Protein AF-A0A0I9SHP1-F1 (afdb_monomer_lite)

Secondary structure (DSSP, 8-state):
--EEEEEEE-TTS-EEEEEEESSSTTSB-HHHHHHHHHHSTTS-HHHHHHHHHHHHHHHHHHHHHT--HHHHHHTTPPPPHHHHHHHHHHHHHTTS--TT----TTS--------

Structure (mmCIF, N/CA/C/O backbone):
data_AF-A0A0I9SHP1-F1
#
_entry.id   AF-A0A0I9SHP1-F1
#
loop_
_atom_site.group_PDB
_atom_site.id
_atom_site.type_symbol
_atom_site.label_atom_id
_atom_site.label_alt_id
_atom_site.label_comp_id
_atom_site.label_asym_id
_atom_site.label_entity_id
_atom_site.label_seq_id
_atom_site.pdbx_PDB_ins_code
_atom_site.Cartn_x
_atom_site.Cartn_y
_atom_site.Cartn_z
_atom_site.occupancy
_atom_site.B_iso_or_equiv
_atom_site.auth_seq_id
_atom_site.auth_comp_id
_atom_site.auth_asym_id
_atom_site.auth_atom_id
_atom_site.pdbx_PDB_model_num
ATOM 1 N N . MET A 1 1 ? 11.648 3.694 8.180 1.00 60.53 1 MET A N 1
ATOM 2 C CA . MET A 1 1 ? 10.574 3.577 7.169 1.00 60.53 1 MET A CA 1
ATOM 3 C C . MET A 1 1 ? 10.578 2.142 6.684 1.00 60.53 1 MET A C 1
ATOM 5 O O . MET A 1 1 ? 11.511 1.802 5.965 1.00 60.53 1 MET A O 1
ATOM 9 N N . PRO A 1 2 ? 9.616 1.310 7.114 1.00 80.19 2 PRO A N 1
ATOM 10 C CA . PRO A 1 2 ? 9.684 -0.135 6.922 1.00 80.19 2 PRO A CA 1
ATOM 11 C C . PRO A 1 2 ? 9.439 -0.591 5.477 1.00 80.19 2 PRO A C 1
ATOM 13 O O . PRO A 1 2 ? 9.449 -1.780 5.214 1.00 80.19 2 PRO A O 1
ATOM 16 N N . TYR A 1 3 ? 9.223 0.314 4.514 1.00 88.56 3 TYR A N 1
ATOM 17 C CA . TYR A 1 3 ? 8.862 -0.077 3.151 1.00 88.56 3 TYR A CA 1
ATOM 18 C C . TYR A 1 3 ? 9.681 0.630 2.072 1.00 88.56 3 TYR A C 1
ATOM 20 O O . TYR A 1 3 ? 9.929 1.842 2.118 1.00 88.56 3 TYR A O 1
ATOM 28 N N . THR A 1 4 ? 10.052 -0.120 1.037 1.00 90.25 4 THR A N 1
ATOM 29 C CA . THR A 1 4 ? 10.832 0.375 -0.103 1.00 90.25 4 THR A CA 1
ATOM 30 C C . THR A 1 4 ? 10.285 -0.134 -1.432 1.00 90.25 4 THR A C 1
ATOM 32 O O . THR A 1 4 ? 9.845 -1.277 -1.543 1.00 90.25 4 THR A O 1
ATOM 35 N N . ILE A 1 5 ? 10.299 0.723 -2.452 1.00 90.38 5 ILE A N 1
ATOM 36 C CA . ILE A 1 5 ? 9.890 0.361 -3.812 1.00 90.38 5 ILE A CA 1
ATOM 37 C C . ILE A 1 5 ? 11.152 0.026 -4.599 1.00 90.38 5 ILE A C 1
ATOM 39 O O . ILE A 1 5 ? 12.077 0.835 -4.655 1.00 90.38 5 ILE A O 1
ATOM 43 N N . LYS A 1 6 ? 11.177 -1.148 -5.227 1.00 90.44 6 LYS A N 1
ATOM 44 C CA . LYS A 1 6 ? 12.255 -1.569 -6.126 1.00 90.44 6 LYS A CA 1
ATOM 45 C C . LYS A 1 6 ? 11.710 -1.686 -7.544 1.00 90.44 6 LYS A C 1
ATOM 47 O O . LYS A 1 6 ? 10.626 -2.227 -7.748 1.00 90.44 6 LYS A O 1
ATOM 52 N N . THR A 1 7 ? 12.466 -1.181 -8.512 1.00 90.88 7 THR A N 1
ATOM 53 C CA . THR A 1 7 ? 12.147 -1.275 -9.940 1.00 90.88 7 THR A CA 1
ATOM 54 C C . THR A 1 7 ? 13.040 -2.317 -10.593 1.00 90.88 7 THR A C 1
ATOM 56 O O . THR A 1 7 ? 14.249 -2.334 -10.369 1.00 90.88 7 THR A O 1
ATOM 59 N N . PHE A 1 8 ? 12.446 -3.139 -11.446 1.00 89.44 8 PHE A N 1
ATOM 60 C CA . PHE A 1 8 ? 13.122 -4.165 -12.221 1.00 89.44 8 PHE A CA 1
ATOM 61 C C . PHE A 1 8 ? 12.868 -3.952 -13.710 1.00 89.44 8 PHE A C 1
ATOM 63 O O . PHE A 1 8 ? 11.860 -3.365 -14.109 1.00 89.44 8 PHE A O 1
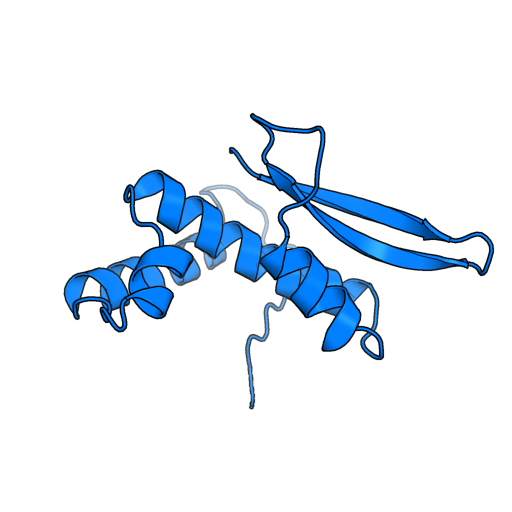ATOM 70 N N . MET A 1 9 ? 13.795 -4.442 -14.529 1.00 90.31 9 MET A N 1
ATOM 71 C CA . MET A 1 9 ? 13.675 -4.458 -15.981 1.00 90.31 9 MET A CA 1
ATOM 72 C C . MET A 1 9 ? 13.789 -5.899 -16.464 1.00 90.31 9 MET A C 1
ATOM 74 O O . MET A 1 9 ? 14.739 -6.603 -16.119 1.00 90.31 9 MET A O 1
ATOM 78 N N . THR A 1 10 ? 12.807 -6.353 -17.233 1.00 87.06 10 THR A N 1
ATOM 79 C CA . THR A 1 10 ? 12.846 -7.669 -17.868 1.00 87.06 10 THR A CA 1
ATOM 80 C C . THR A 1 10 ? 13.813 -7.657 -19.053 1.00 87.06 10 THR A C 1
ATOM 82 O O . THR A 1 10 ? 14.208 -6.607 -19.562 1.00 87.06 10 THR A O 1
ATOM 85 N N . ARG A 1 11 ? 14.143 -8.845 -19.572 1.00 89.12 11 ARG A N 1
ATOM 86 C CA . ARG A 1 11 ? 14.928 -8.971 -20.813 1.00 89.12 11 ARG A CA 1
ATOM 87 C C . ARG A 1 11 ? 14.235 -8.358 -22.037 1.00 89.12 11 ARG A C 1
ATOM 89 O O . ARG A 1 11 ? 14.923 -8.008 -22.985 1.00 89.12 11 ARG A O 1
ATOM 96 N N . SER A 1 12 ? 12.906 -8.217 -22.020 1.00 86.75 12 SER A N 1
ATOM 97 C CA . SER A 1 12 ? 12.147 -7.545 -23.084 1.00 86.75 12 SER A CA 1
ATOM 98 C C . SER A 1 12 ? 12.182 -6.014 -22.980 1.00 86.75 12 SER A C 1
ATOM 100 O O . SER A 1 12 ? 11.623 -5.341 -23.840 1.00 86.75 12 SER A O 1
ATOM 102 N N . GLY A 1 13 ? 12.821 -5.455 -21.945 1.00 85.44 13 GLY A N 1
ATOM 103 C CA . GLY A 1 13 ? 12.865 -4.013 -21.685 1.00 85.44 13 GLY A CA 1
ATOM 104 C C . GLY A 1 13 ? 11.655 -3.481 -20.911 1.00 85.44 13 GLY A C 1
ATOM 105 O O . GLY A 1 13 ? 11.600 -2.290 -20.604 1.00 85.44 13 GLY A O 1
ATOM 106 N N . GLU A 1 14 ? 10.702 -4.346 -20.552 1.00 84.31 14 GLU A N 1
ATOM 107 C CA . GLU A 1 14 ? 9.561 -3.979 -19.714 1.00 84.31 14 GLU A CA 1
ATOM 108 C C . GLU A 1 14 ? 10.041 -3.632 -18.304 1.00 84.31 14 GLU A C 1
ATOM 110 O O . GLU A 1 14 ? 10.815 -4.369 -17.689 1.00 84.31 14 GLU A O 1
ATOM 115 N N . ARG A 1 15 ? 9.572 -2.498 -17.782 1.00 88.19 15 ARG A N 1
ATOM 116 C CA . ARG A 1 15 ? 9.863 -2.059 -16.418 1.00 88.19 15 ARG A CA 1
ATOM 117 C C . ARG A 1 15 ? 8.660 -2.318 -15.535 1.00 88.19 15 ARG A C 1
ATOM 119 O O . ARG A 1 15 ? 7.560 -1.881 -15.860 1.00 88.19 15 ARG A O 1
ATOM 126 N N . PHE A 1 16 ? 8.893 -2.944 -14.393 1.00 85.81 16 PHE A N 1
ATOM 127 C CA . PHE A 1 16 ? 7.877 -3.138 -13.368 1.00 85.81 16 PHE A CA 1
ATOM 128 C C . PHE A 1 16 ? 8.453 -2.799 -11.999 1.00 85.81 16 PHE A C 1
ATOM 130 O O . PHE A 1 16 ? 9.650 -2.941 -11.750 1.00 85.81 16 PHE A O 1
ATOM 137 N N . SER A 1 17 ? 7.594 -2.326 -11.106 1.00 89.06 17 SER A N 1
ATOM 138 C CA . SER A 1 17 ? 7.979 -1.971 -9.743 1.00 89.06 17 SER A CA 1
ATOM 139 C C . SER A 1 17 ? 7.262 -2.858 -8.732 1.00 89.06 17 SER A C 1
ATOM 141 O O . SER A 1 17 ? 6.137 -3.298 -8.959 1.00 89.06 17 SER A O 1
ATOM 143 N N . GLN A 1 18 ? 7.928 -3.130 -7.615 1.00 91.25 18 GLN A N 1
ATOM 144 C CA . GLN A 1 18 ? 7.426 -3.959 -6.523 1.00 91.25 18 GLN A CA 1
ATOM 145 C C . GLN A 1 18 ? 7.676 -3.264 -5.184 1.00 91.25 18 GLN A C 1
ATOM 147 O O . GLN A 1 18 ? 8.638 -2.506 -5.036 1.00 91.25 18 GLN A O 1
ATOM 152 N N . LEU A 1 19 ? 6.808 -3.526 -4.209 1.00 91.50 19 LEU A N 1
ATOM 153 C CA . LEU A 1 19 ? 6.908 -2.980 -2.856 1.00 91.50 19 LEU A CA 1
ATOM 154 C C . LEU A 1 19 ? 7.456 -4.045 -1.910 1.00 91.50 19 LEU A C 1
ATOM 156 O O . LEU A 1 19 ? 6.962 -5.166 -1.907 1.00 91.50 19 LEU A O 1
ATOM 160 N N . TYR A 1 20 ? 8.452 -3.691 -1.109 1.00 91.81 20 TYR A N 1
ATOM 161 C CA . TYR A 1 20 ? 9.117 -4.576 -0.157 1.00 91.81 20 TYR A CA 1
ATOM 162 C C . TYR A 1 20 ? 9.007 -4.024 1.251 1.00 91.81 20 TYR A C 1
ATOM 164 O O . TYR A 1 20 ? 9.095 -2.810 1.441 1.00 91.81 20 TYR A O 1
ATOM 172 N N . ASP A 1 21 ? 8.902 -4.933 2.211 1.00 89.56 21 ASP A N 1
ATOM 173 C CA . ASP A 1 21 ? 9.237 -4.665 3.600 1.00 89.56 21 ASP A CA 1
ATOM 174 C C . ASP A 1 21 ? 10.770 -4.666 3.762 1.00 89.56 21 ASP A C 1
ATOM 176 O O . ASP A 1 21 ? 11.483 -5.487 3.180 1.00 89.56 21 ASP A O 1
ATOM 180 N N . THR A 1 22 ? 11.295 -3.693 4.498 1.00 85.19 22 THR A N 1
ATOM 181 C CA . THR A 1 22 ? 12.719 -3.580 4.809 1.00 85.19 22 THR A CA 1
ATOM 182 C C . THR A 1 22 ? 13.148 -4.533 5.918 1.00 85.19 22 THR A C 1
ATOM 184 O O . THR A 1 22 ? 14.324 -4.882 5.961 1.00 85.19 22 THR A O 1
ATOM 187 N N . GLU A 1 23 ? 12.229 -4.955 6.792 1.00 82.56 23 GLU A N 1
ATOM 188 C CA . GLU A 1 23 ? 12.509 -5.927 7.856 1.00 82.56 23 GLU A CA 1
ATOM 189 C C . GLU A 1 23 ? 12.560 -7.358 7.305 1.00 82.56 23 GLU A C 1
ATOM 191 O O . GLU A 1 23 ? 13.393 -8.160 7.726 1.00 82.56 23 GLU A O 1
ATOM 196 N N . THR A 1 24 ? 11.741 -7.659 6.291 1.00 80.69 24 THR A N 1
ATOM 197 C CA . THR A 1 24 ? 11.696 -8.966 5.614 1.00 80.69 24 THR A CA 1
ATOM 198 C C . THR A 1 24 ? 12.013 -8.863 4.109 1.00 80.69 24 THR A C 1
ATOM 200 O O . THR A 1 24 ? 11.181 -9.153 3.249 1.00 80.69 24 THR A O 1
ATOM 203 N N . PRO A 1 25 ? 13.255 -8.503 3.724 1.00 74.38 25 PRO A N 1
ATOM 204 C CA . PRO A 1 25 ? 13.594 -8.101 2.352 1.00 74.38 25 PRO A CA 1
ATOM 205 C C . PRO A 1 25 ? 13.581 -9.232 1.306 1.00 74.38 25 PRO A C 1
ATOM 207 O O . PRO A 1 25 ? 13.852 -8.968 0.130 1.00 74.38 25 PRO A O 1
ATOM 210 N N . GLY A 1 26 ? 13.308 -10.477 1.711 1.00 78.56 26 GLY A N 1
ATOM 211 C CA . GLY A 1 26 ? 13.379 -11.660 0.851 1.00 78.56 26 GLY A CA 1
ATOM 212 C C . GLY A 1 26 ? 12.258 -11.755 -0.184 1.00 78.56 26 GLY A C 1
ATOM 213 O O . GLY A 1 26 ? 12.484 -12.281 -1.271 1.00 78.56 26 GLY A O 1
ATOM 214 N N . LEU A 1 27 ? 11.070 -11.222 0.116 1.00 86.19 27 LEU A N 1
ATOM 215 C CA . LEU A 1 27 ? 9.913 -11.269 -0.777 1.00 86.19 27 LEU A CA 1
ATOM 216 C C . LEU A 1 27 ? 9.218 -9.905 -0.841 1.00 86.19 27 LEU A C 1
ATOM 218 O O . LEU A 1 27 ? 9.165 -9.192 0.162 1.00 86.19 27 LEU A O 1
ATOM 222 N N . PRO A 1 28 ? 8.681 -9.514 -2.009 1.00 90.81 28 PRO A N 1
ATOM 223 C CA . PRO A 1 28 ? 7.844 -8.332 -2.084 1.00 90.81 28 PRO A CA 1
ATOM 224 C C . PRO A 1 28 ? 6.509 -8.585 -1.371 1.00 90.81 28 PRO A C 1
ATOM 226 O O . PRO A 1 28 ? 6.033 -9.720 -1.281 1.00 90.81 28 PRO A O 1
ATOM 229 N N . LEU A 1 29 ? 5.857 -7.511 -0.925 1.00 90.00 29 LEU A N 1
ATOM 230 C CA . LEU A 1 29 ? 4.501 -7.577 -0.400 1.00 90.00 29 LEU A CA 1
ATOM 231 C C . LEU A 1 29 ? 3.570 -8.143 -1.475 1.00 90.00 29 LEU A C 1
ATOM 233 O O . LEU A 1 29 ? 3.476 -7.610 -2.589 1.00 90.00 29 LEU A O 1
ATOM 237 N N . PHE A 1 30 ? 2.869 -9.219 -1.121 1.00 88.56 30 PHE A N 1
ATOM 238 C CA . PHE A 1 30 ? 2.084 -10.006 -2.065 1.00 88.56 30 PHE A CA 1
ATOM 239 C C . PHE A 1 30 ? 0.946 -9.198 -2.700 1.00 88.56 30 PHE A C 1
ATOM 241 O O . PHE A 1 30 ? 0.906 -9.055 -3.921 1.00 88.56 30 PHE A O 1
ATOM 248 N N . TYR A 1 31 ? 0.047 -8.623 -1.891 1.00 89.44 31 TYR A N 1
ATOM 249 C CA . TYR A 1 31 ? -1.129 -7.910 -2.405 1.00 89.44 31 TYR A CA 1
ATOM 250 C C . TYR A 1 31 ? -0.783 -6.671 -3.248 1.00 89.44 31 TYR A C 1
ATOM 252 O O . TYR A 1 31 ? -1.318 -6.562 -4.354 1.00 89.44 31 TYR A O 1
ATOM 260 N N . PRO A 1 32 ? 0.135 -5.775 -2.824 1.00 91.12 32 PRO A N 1
ATOM 261 C CA . PRO A 1 32 ? 0.566 -4.652 -3.657 1.00 91.12 32 PRO A CA 1
ATOM 262 C C . PRO A 1 32 ? 1.150 -5.102 -4.999 1.00 91.12 32 PRO A C 1
ATOM 264 O O . PRO A 1 32 ? 0.820 -4.543 -6.044 1.00 91.12 32 PRO A O 1
ATOM 267 N N . THR A 1 33 ? 1.980 -6.147 -4.987 1.00 88.56 33 THR A N 1
ATOM 268 C CA . THR A 1 33 ? 2.623 -6.666 -6.201 1.00 88.56 33 THR A CA 1
ATOM 269 C C . THR A 1 33 ? 1.609 -7.306 -7.146 1.00 88.56 33 THR A C 1
ATOM 271 O O . THR A 1 33 ? 1.624 -7.028 -8.345 1.00 88.56 33 THR A O 1
ATOM 274 N N . ALA A 1 34 ? 0.685 -8.109 -6.614 1.00 90.31 34 ALA A N 1
ATOM 275 C CA . ALA A 1 34 ? -0.392 -8.717 -7.388 1.00 90.31 34 ALA A CA 1
ATOM 276 C C . ALA A 1 34 ? -1.319 -7.657 -8.002 1.00 90.31 34 ALA A C 1
ATOM 278 O O . ALA A 1 34 ? -1.715 -7.783 -9.162 1.00 90.31 34 ALA A O 1
ATOM 279 N N . PHE A 1 35 ? -1.628 -6.591 -7.257 1.00 90.19 35 PHE A N 1
ATOM 280 C CA . PHE A 1 35 ? -2.432 -5.478 -7.754 1.00 90.19 35 PHE A CA 1
ATOM 281 C C . PHE A 1 35 ? -1.768 -4.790 -8.953 1.00 90.19 35 PHE A C 1
ATOM 283 O O . PHE A 1 35 ? -2.398 -4.653 -10.001 1.00 90.19 35 PHE A O 1
ATOM 290 N N . VAL A 1 36 ? -0.487 -4.422 -8.845 1.00 87.75 36 VAL A N 1
ATOM 291 C CA . VAL A 1 36 ? 0.244 -3.772 -9.946 1.00 87.75 36 VAL A CA 1
ATOM 292 C C . VAL A 1 36 ? 0.335 -4.685 -11.166 1.00 87.75 36 VAL A C 1
ATOM 294 O O . VAL A 1 36 ? 0.008 -4.260 -12.273 1.00 87.75 36 VAL A O 1
ATOM 297 N N . ALA A 1 37 ? 0.717 -5.949 -10.965 1.00 86.38 37 ALA A N 1
ATOM 298 C CA . ALA A 1 37 ? 0.890 -6.913 -12.049 1.00 86.38 37 ALA A CA 1
ATOM 299 C C . ALA A 1 37 ? -0.417 -7.225 -12.795 1.00 86.38 37 ALA A C 1
ATOM 301 O O . ALA A 1 37 ? -0.388 -7.528 -13.987 1.00 86.38 37 ALA A O 1
ATOM 302 N N . ARG A 1 38 ? -1.567 -7.159 -12.111 1.00 89.50 38 ARG A N 1
ATOM 303 C CA . ARG A 1 38 ? -2.872 -7.487 -12.697 1.00 89.50 38 ARG A CA 1
ATOM 304 C C . ARG A 1 38 ? -3.609 -6.269 -13.243 1.00 89.50 38 ARG A C 1
ATOM 306 O O . ARG A 1 38 ? -4.111 -6.324 -14.360 1.00 89.50 38 ARG A O 1
ATOM 313 N N . PHE A 1 39 ? -3.700 -5.198 -12.460 1.00 88.25 39 PHE A N 1
ATOM 314 C CA . PHE A 1 39 ? -4.563 -4.052 -12.761 1.00 88.25 39 PHE A CA 1
ATOM 315 C C . PHE A 1 39 ? -3.818 -2.888 -13.411 1.00 88.25 39 PHE A C 1
ATOM 317 O O . PHE A 1 39 ? -4.434 -2.107 -14.128 1.00 88.25 39 PHE A O 1
ATOM 324 N N . LEU A 1 40 ? -2.503 -2.778 -13.207 1.00 86.56 40 LEU A N 1
ATOM 325 C CA . LEU A 1 40 ? -1.697 -1.668 -13.730 1.00 86.56 40 LEU A CA 1
ATOM 326 C C . LEU A 1 40 ? -0.695 -2.097 -14.808 1.00 86.56 40 LEU A C 1
ATOM 328 O O . LEU A 1 40 ? 0.156 -1.302 -15.205 1.00 86.56 40 LEU A O 1
ATOM 332 N N . ARG A 1 41 ? -0.810 -3.327 -15.322 1.00 82.81 41 ARG A N 1
ATOM 333 C CA . ARG A 1 41 ? 0.089 -3.872 -16.351 1.00 82.81 41 ARG A CA 1
ATOM 334 C C . ARG A 1 41 ? 0.134 -3.021 -17.620 1.00 82.81 41 ARG A C 1
ATOM 336 O O . ARG A 1 41 ? 1.195 -2.850 -18.199 1.00 82.81 41 ARG A O 1
ATOM 343 N N . SER A 1 42 ? -1.011 -2.497 -18.056 1.00 84.88 42 SER A N 1
ATOM 344 C CA . SER A 1 42 ? -1.112 -1.638 -19.245 1.00 84.88 42 SER A CA 1
ATOM 345 C C . SER A 1 42 ? -0.787 -0.168 -18.969 1.00 84.88 42 SER A C 1
ATOM 347 O O . SER A 1 42 ? -0.686 0.617 -19.908 1.00 84.88 42 SER A O 1
ATOM 349 N N . ALA A 1 43 ? -0.655 0.226 -17.699 1.00 84.75 43 ALA A N 1
ATOM 350 C CA . ALA A 1 43 ? -0.305 1.587 -17.329 1.00 84.75 43 ALA A CA 1
ATOM 351 C C . ALA A 1 43 ? 1.202 1.820 -17.492 1.00 84.75 43 ALA A C 1
ATOM 353 O O . ALA A 1 43 ? 2.008 0.891 -17.420 1.00 84.75 43 ALA A O 1
ATOM 354 N N . THR A 1 44 ? 1.597 3.082 -17.668 1.00 85.88 44 THR A N 1
ATOM 355 C CA . THR A 1 44 ? 3.021 3.427 -17.740 1.00 85.88 44 THR A CA 1
ATOM 356 C C . THR A 1 44 ? 3.733 3.081 -16.430 1.00 85.88 44 THR A C 1
ATOM 358 O O . THR A 1 44 ? 3.140 3.121 -15.349 1.00 85.88 44 THR A O 1
ATOM 361 N N . HIS A 1 45 ? 5.033 2.802 -16.510 1.00 84.81 45 HIS A N 1
ATOM 362 C CA . HIS A 1 45 ? 5.854 2.513 -15.335 1.00 84.81 45 HIS A CA 1
ATOM 363 C C . HIS A 1 45 ? 5.787 3.618 -14.263 1.00 84.81 45 HIS A C 1
ATOM 365 O O . HIS A 1 45 ? 5.722 3.329 -13.068 1.00 84.81 45 HIS A O 1
ATOM 371 N N . GLU A 1 46 ? 5.749 4.889 -14.671 1.00 84.44 46 GLU A N 1
ATOM 372 C CA . GLU A 1 46 ? 5.621 5.999 -13.723 1.00 84.44 46 GLU A CA 1
ATOM 373 C C . GLU A 1 46 ? 4.244 6.020 -13.052 1.00 84.44 46 GLU A C 1
ATOM 375 O O . GLU A 1 46 ? 4.157 6.262 -11.849 1.00 84.44 46 GLU A O 1
ATOM 380 N N . THR A 1 47 ? 3.175 5.657 -13.769 1.00 84.75 47 THR A N 1
ATOM 381 C CA . THR A 1 47 ? 1.855 5.449 -13.160 1.00 84.75 47 THR A CA 1
ATOM 382 C C . THR A 1 47 ? 1.909 4.331 -12.117 1.00 84.75 47 THR A C 1
ATOM 384 O O . THR A 1 47 ? 1.474 4.540 -10.988 1.00 84.75 47 THR A O 1
ATOM 387 N N . GLN A 1 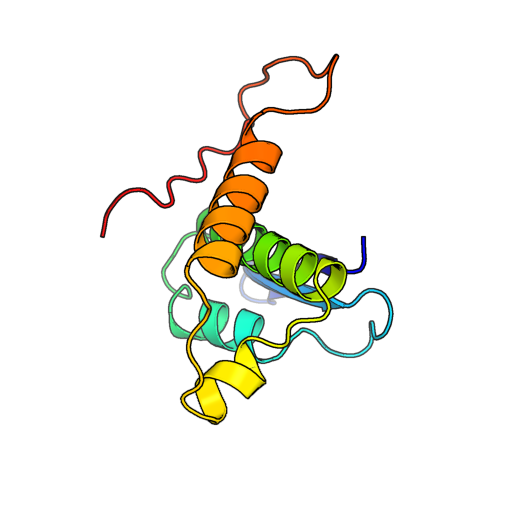48 ? 2.507 3.176 -12.432 1.00 86.75 48 GLN A N 1
ATOM 388 C CA . GLN A 1 48 ? 2.659 2.074 -11.469 1.00 86.75 48 GLN A CA 1
ATOM 389 C C . GLN A 1 48 ? 3.386 2.527 -10.192 1.00 86.75 48 GLN A C 1
ATOM 391 O O . GLN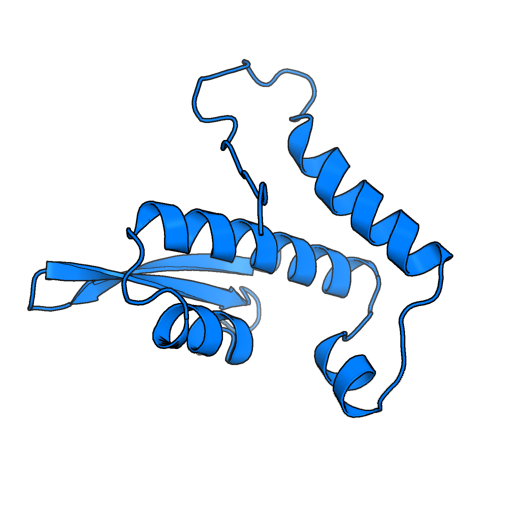 A 1 48 ? 2.950 2.209 -9.084 1.00 86.75 48 GLN A O 1
ATOM 396 N N . LYS A 1 49 ? 4.453 3.326 -10.329 1.00 86.62 49 LYS A N 1
ATOM 397 C CA . LYS A 1 49 ? 5.189 3.898 -9.191 1.00 86.62 49 LYS A CA 1
ATOM 398 C C . LYS A 1 49 ? 4.344 4.841 -8.343 1.00 86.62 49 LYS A C 1
ATOM 400 O O . LYS A 1 49 ? 4.460 4.794 -7.122 1.00 86.62 49 LYS A O 1
ATOM 405 N N . VAL A 1 50 ? 3.490 5.665 -8.952 1.00 85.31 50 VAL A N 1
ATOM 406 C CA . VAL A 1 50 ? 2.568 6.542 -8.211 1.00 85.31 50 VAL A CA 1
ATOM 407 C C . VAL A 1 50 ? 1.609 5.714 -7.355 1.00 85.31 50 VAL A C 1
ATOM 409 O O . VAL A 1 50 ? 1.480 5.980 -6.161 1.00 85.31 50 VAL A O 1
ATOM 412 N N . TYR A 1 51 ? 0.995 4.669 -7.917 1.00 87.50 51 TYR A N 1
ATOM 413 C CA . TYR A 1 51 ? 0.107 3.779 -7.158 1.00 87.50 51 TYR A CA 1
ATOM 414 C C . TYR A 1 51 ? 0.851 3.041 -6.039 1.00 87.50 51 TYR A C 1
ATOM 416 O O . TYR A 1 51 ? 0.374 3.002 -4.906 1.00 87.50 51 TYR A O 1
ATOM 424 N N . LEU A 1 52 ? 2.049 2.519 -6.312 1.00 88.75 52 LEU A N 1
ATOM 425 C CA . LEU A 1 52 ? 2.880 1.880 -5.288 1.00 88.75 52 LEU A CA 1
ATOM 426 C C . LEU A 1 52 ? 3.306 2.846 -4.185 1.00 88.75 52 LEU A C 1
ATOM 428 O O . LEU A 1 52 ? 3.376 2.439 -3.032 1.00 88.75 52 LEU A O 1
ATOM 432 N N . ALA A 1 53 ? 3.563 4.114 -4.506 1.00 87.25 53 ALA A N 1
ATOM 433 C CA . ALA A 1 53 ? 3.874 5.130 -3.509 1.00 87.25 53 ALA A CA 1
ATOM 434 C C . ALA A 1 53 ? 2.675 5.414 -2.593 1.00 87.25 53 ALA A C 1
ATOM 436 O O . ALA A 1 53 ? 2.861 5.608 -1.394 1.00 87.25 53 ALA A O 1
ATOM 437 N N . VAL A 1 54 ? 1.449 5.395 -3.125 1.00 87.19 54 VAL A N 1
ATOM 438 C CA . VAL A 1 54 ? 0.229 5.503 -2.309 1.00 87.19 54 VAL A CA 1
ATOM 439 C C . VAL A 1 54 ? 0.064 4.277 -1.421 1.00 87.19 54 VAL A C 1
ATOM 441 O O . VAL A 1 54 ? -0.100 4.430 -0.216 1.00 87.19 54 VAL A O 1
ATOM 444 N N . ILE A 1 55 ? 0.163 3.072 -1.988 1.00 90.25 55 ILE A N 1
ATOM 445 C CA . ILE A 1 55 ? 0.037 1.822 -1.225 1.00 90.25 55 ILE A CA 1
ATOM 446 C C . ILE A 1 55 ? 1.107 1.750 -0.132 1.00 90.25 55 ILE A C 1
ATOM 448 O O . ILE A 1 55 ? 0.791 1.432 1.007 1.00 90.25 55 ILE A O 1
ATOM 452 N N . LYS A 1 56 ? 2.348 2.143 -0.441 1.00 90.56 56 LYS A N 1
ATOM 453 C CA . LYS A 1 56 ? 3.430 2.264 0.540 1.00 90.56 56 LYS A CA 1
ATOM 454 C C . LYS A 1 56 ? 3.013 3.125 1.734 1.00 90.56 56 LYS A C 1
ATOM 456 O O . LYS A 1 56 ? 3.220 2.708 2.865 1.00 90.56 56 LYS A O 1
ATOM 461 N N . ARG A 1 57 ? 2.419 4.298 1.498 1.00 87.62 57 ARG A N 1
ATOM 462 C CA . ARG A 1 57 ? 1.966 5.196 2.578 1.00 87.62 57 ARG A CA 1
ATOM 463 C C . ARG A 1 57 ? 0.852 4.577 3.415 1.00 87.62 57 ARG A C 1
ATOM 465 O O . ARG A 1 57 ? 0.811 4.790 4.619 1.00 87.62 57 ARG A O 1
ATOM 472 N N . ILE A 1 58 ? -0.043 3.814 2.789 1.00 90.50 58 ILE A N 1
ATOM 473 C CA . ILE A 1 58 ? -1.073 3.067 3.518 1.00 90.50 58 ILE A CA 1
ATOM 474 C C . ILE A 1 58 ? -0.408 2.029 4.429 1.00 90.50 58 ILE A C 1
ATOM 476 O O . ILE A 1 58 ? -0.719 1.999 5.612 1.00 90.50 58 ILE A O 1
ATOM 480 N N . CYS A 1 59 ? 0.569 1.268 3.929 1.00 90.50 59 CYS A N 1
ATOM 481 C CA . CYS A 1 59 ? 1.315 0.310 4.750 1.00 90.50 59 CYS A CA 1
ATOM 482 C C . CYS A 1 59 ? 2.100 0.995 5.886 1.00 90.50 59 CYS A C 1
ATOM 484 O O . CYS A 1 59 ? 2.159 0.490 7.003 1.00 90.50 59 CYS A O 1
ATOM 486 N N . GLU A 1 60 ? 2.680 2.175 5.648 1.00 89.44 60 GLU A N 1
ATOM 487 C CA . GLU A 1 60 ? 3.341 2.965 6.701 1.00 89.44 60 GLU A CA 1
ATOM 488 C C . GLU A 1 60 ? 2.355 3.417 7.790 1.00 89.44 60 GLU A C 1
ATOM 490 O O . GLU A 1 60 ? 2.683 3.385 8.981 1.00 89.44 60 GLU A O 1
ATOM 495 N N . TRP A 1 61 ? 1.140 3.806 7.398 1.00 91.31 61 TRP A N 1
ATOM 496 C CA . TRP A 1 61 ? 0.061 4.128 8.328 1.00 91.31 61 TRP A CA 1
ATOM 497 C C . TRP A 1 61 ? -0.386 2.902 9.132 1.00 91.31 61 TRP A C 1
ATOM 499 O O . TRP A 1 61 ? -0.473 2.988 10.357 1.00 91.31 61 TRP A O 1
ATOM 509 N N . GLU A 1 62 ? -0.595 1.760 8.469 1.00 91.38 62 GLU A N 1
ATOM 510 C CA . GLU A 1 62 ? -0.924 0.471 9.094 1.00 91.38 62 GLU A CA 1
ATOM 511 C C . GLU A 1 62 ? 0.096 0.102 10.171 1.00 91.38 62 GLU A C 1
ATOM 513 O O . GLU A 1 62 ? -0.268 -0.160 11.319 1.00 91.38 62 GLU A O 1
ATOM 518 N N . PHE A 1 63 ? 1.383 0.185 9.826 1.00 89.88 63 PHE A N 1
ATOM 519 C CA . PHE A 1 63 ? 2.483 -0.072 10.748 1.00 89.88 63 PHE A CA 1
ATOM 520 C C . PHE A 1 63 ? 2.473 0.898 11.937 1.00 89.88 63 PHE A C 1
ATOM 522 O O . PHE A 1 63 ? 2.612 0.489 13.088 1.00 89.88 63 PHE A O 1
ATOM 529 N N . THR A 1 64 ? 2.259 2.192 11.689 1.00 89.94 64 THR A N 1
ATOM 530 C CA . THR A 1 64 ? 2.254 3.217 12.747 1.00 89.94 64 THR A CA 1
ATOM 531 C C . THR A 1 64 ? 1.079 3.044 13.710 1.00 89.94 64 THR A C 1
ATOM 533 O O . THR A 1 64 ? 1.218 3.270 14.910 1.00 89.94 64 THR A O 1
ATOM 536 N N . LYS A 1 65 ? -0.091 2.660 13.193 1.00 90.25 65 LYS A N 1
ATOM 537 C CA . LYS A 1 65 ? -1.321 2.504 13.979 1.00 90.25 65 LYS A CA 1
ATOM 538 C C . LYS A 1 65 ? -1.528 1.090 14.506 1.00 90.25 65 LYS A C 1
ATOM 540 O O . LYS A 1 65 ? -2.477 0.883 15.257 1.00 90.25 65 LYS A O 1
ATOM 545 N N . GLN A 1 66 ? -0.641 0.157 14.150 1.00 89.44 66 GLN A N 1
ATOM 546 C CA . GLN A 1 66 ? -0.737 -1.262 14.496 1.00 89.44 66 GLN A CA 1
ATOM 547 C C . GLN A 1 66 ? -2.088 -1.855 14.056 1.00 89.44 66 GLN A C 1
ATOM 549 O O . GLN A 1 66 ? -2.749 -2.584 14.794 1.00 89.44 66 GLN A O 1
ATOM 554 N N . VAL A 1 67 ? -2.515 -1.494 12.842 1.00 89.69 67 VAL A N 1
ATOM 555 C CA . VAL A 1 67 ? -3.749 -1.973 12.205 1.00 89.69 67 VAL A CA 1
ATOM 556 C C . VAL A 1 67 ? -3.371 -2.808 10.990 1.00 89.69 67 VAL A C 1
ATOM 558 O O . VAL A 1 67 ? -2.577 -2.368 10.169 1.00 89.69 67 VAL A O 1
ATOM 561 N N . ASP A 1 68 ? -3.978 -3.983 10.853 1.00 89.06 68 ASP A N 1
ATOM 562 C CA . ASP A 1 68 ? -3.844 -4.844 9.675 1.00 89.06 68 ASP A CA 1
ATOM 563 C C . ASP A 1 68 ? -5.130 -4.753 8.840 1.00 89.06 68 ASP A C 1
ATOM 565 O O . ASP A 1 68 ? -6.137 -5.396 9.167 1.00 89.06 68 ASP A O 1
ATOM 569 N N . LEU A 1 69 ? -5.130 -3.929 7.781 1.00 88.75 69 LEU A N 1
ATOM 570 C CA . LEU A 1 69 ? -6.319 -3.743 6.943 1.00 88.75 69 LEU A CA 1
ATOM 571 C C . LEU A 1 69 ? -6.681 -5.024 6.201 1.00 88.75 69 LEU A C 1
ATOM 573 O O . LEU A 1 69 ? -7.867 -5.311 6.038 1.00 88.75 69 LEU A O 1
ATOM 577 N N . ALA A 1 70 ? -5.691 -5.810 5.773 1.00 86.88 70 ALA A N 1
ATOM 578 C CA . ALA A 1 70 ? -5.935 -7.050 5.048 1.00 86.88 70 ALA A CA 1
ATOM 579 C C . ALA A 1 70 ? -6.733 -8.037 5.913 1.00 86.88 70 ALA A C 1
ATOM 581 O O . ALA A 1 70 ? -7.750 -8.575 5.467 1.00 86.88 70 ALA A O 1
ATOM 582 N N . ASN A 1 71 ? -6.335 -8.220 7.173 1.00 89.06 71 ASN A N 1
ATOM 583 C CA . ASN A 1 71 ? -7.048 -9.066 8.127 1.00 89.06 71 ASN A CA 1
ATOM 584 C C . ASN A 1 71 ? -8.397 -8.458 8.550 1.00 89.06 71 ASN A C 1
ATOM 586 O O . ASN A 1 71 ? -9.386 -9.185 8.667 1.00 89.06 71 ASN A O 1
ATOM 590 N N . CYS A 1 72 ? -8.481 -7.136 8.735 1.00 89.50 72 CYS A N 1
ATOM 591 C CA . CYS A 1 72 ? -9.749 -6.451 9.005 1.00 89.50 72 CYS A CA 1
ATOM 592 C C . CYS A 1 72 ? -10.774 -6.706 7.894 1.00 89.50 72 CYS A C 1
ATOM 594 O O . CYS A 1 72 ? -11.87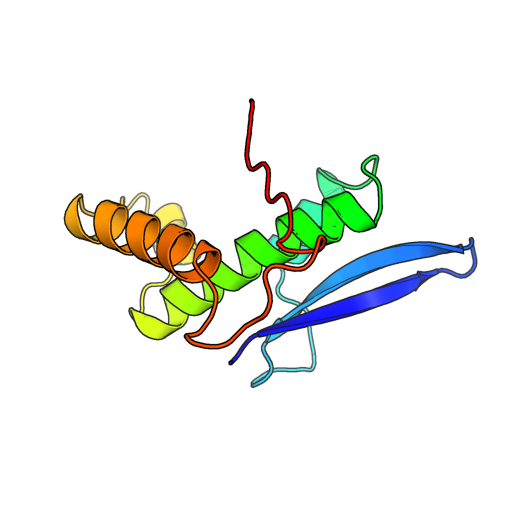0 -7.191 8.178 1.00 89.50 72 CYS A O 1
ATOM 596 N N . PHE A 1 73 ? -10.407 -6.468 6.635 1.00 88.19 73 PHE A N 1
ATOM 597 C CA . PHE A 1 73 ? -11.297 -6.674 5.495 1.00 88.19 73 PHE A CA 1
ATOM 598 C C . PHE A 1 73 ? -11.629 -8.148 5.279 1.00 88.19 73 PHE A C 1
ATOM 600 O O . PHE A 1 73 ? -12.787 -8.471 5.023 1.00 88.19 73 PHE A O 1
ATOM 607 N N . HIS A 1 74 ? -10.667 -9.055 5.476 1.00 89.00 74 HIS A N 1
ATOM 608 C CA . HIS A 1 74 ? -10.933 -10.493 5.428 1.00 89.00 74 HIS A CA 1
ATOM 609 C C . HIS A 1 74 ? -11.987 -10.920 6.464 1.00 89.00 74 HIS A C 1
ATOM 611 O O . HIS A 1 74 ? -12.851 -11.745 6.179 1.00 89.00 74 HIS A O 1
ATOM 617 N N . ARG A 1 75 ? -11.975 -10.307 7.653 1.00 94.00 75 ARG A N 1
ATOM 618 C CA . ARG A 1 75 ? -12.966 -10.536 8.718 1.00 94.00 75 ARG A CA 1
ATOM 619 C C . ARG A 1 75 ? -14.240 -9.702 8.571 1.00 94.00 75 ARG A C 1
ATOM 621 O O . ARG A 1 75 ? -15.045 -9.686 9.500 1.00 94.00 75 ARG A O 1
ATOM 628 N N . SER A 1 76 ? -14.420 -8.989 7.456 1.00 91.81 76 SER A N 1
ATOM 629 C CA . SER A 1 76 ? -15.528 -8.042 7.251 1.00 91.81 76 SER A CA 1
ATOM 630 C C . SER A 1 76 ? -15.643 -6.987 8.364 1.00 91.81 76 SER A C 1
ATOM 632 O O . SER A 1 76 ? -16.731 -6.514 8.689 1.00 91.81 76 SER A O 1
ATOM 634 N N . LYS A 1 77 ? -14.511 -6.621 8.975 1.00 92.69 77 LYS A N 1
ATOM 635 C CA . LYS A 1 77 ? -14.417 -5.531 9.945 1.00 92.69 77 LYS A CA 1
ATOM 636 C C . LYS A 1 77 ? -14.052 -4.247 9.218 1.00 92.69 77 LYS A C 1
ATOM 638 O O . LYS A 1 77 ? -13.006 -4.158 8.576 1.00 92.69 77 LYS A O 1
ATOM 643 N N . PHE A 1 78 ? -14.911 -3.250 9.362 1.00 88.44 78 PHE A N 1
ATOM 644 C CA . PHE A 1 78 ? -14.692 -1.923 8.808 1.00 88.44 78 PHE A CA 1
ATOM 645 C C . PHE A 1 78 ? -13.870 -1.052 9.757 1.00 88.44 78 PHE A C 1
ATOM 647 O O . PHE A 1 78 ? -13.830 -1.283 10.968 1.00 88.44 78 PHE A O 1
ATOM 654 N N . LEU A 1 79 ? -13.225 -0.040 9.184 1.00 89.75 79 LEU A N 1
ATOM 655 C CA . LEU A 1 79 ? -12.560 1.011 9.943 1.00 89.75 79 LEU A CA 1
ATOM 656 C C . LEU A 1 79 ? -13.592 1.883 10.662 1.00 89.75 79 LEU A C 1
ATOM 658 O O . LEU A 1 79 ? -14.684 2.126 10.148 1.00 89.75 79 LEU A O 1
ATOM 662 N N . THR A 1 80 ? -13.231 2.383 11.840 1.00 92.75 80 THR A N 1
ATOM 663 C CA . THR A 1 80 ? -14.034 3.396 12.535 1.00 92.75 80 THR A CA 1
ATOM 664 C C . THR A 1 80 ? -13.909 4.753 11.840 1.00 92.75 80 THR A C 1
ATOM 666 O O . THR A 1 80 ? -12.923 5.011 11.148 1.00 92.75 80 THR A O 1
ATOM 669 N N . CYS A 1 81 ? -14.862 5.665 12.065 1.00 93.38 81 CYS A N 1
ATOM 670 C CA . CYS A 1 81 ? -14.777 7.031 11.528 1.00 93.38 81 CYS A CA 1
ATOM 671 C C . CYS A 1 81 ? -13.458 7.718 11.919 1.00 93.38 81 CYS A C 1
ATOM 673 O O . CYS A 1 81 ? -12.796 8.304 11.072 1.00 93.38 81 CYS A O 1
ATOM 675 N N . ALA A 1 82 ? -13.015 7.543 13.169 1.00 92.25 82 ALA A N 1
ATOM 676 C CA . ALA A 1 82 ? -11.750 8.096 13.645 1.00 92.25 82 ALA A CA 1
ATOM 677 C C . ALA A 1 82 ? -10.530 7.529 12.894 1.00 92.25 82 ALA A C 1
ATOM 679 O O . ALA A 1 82 ? -9.599 8.269 12.588 1.00 92.25 82 ALA A O 1
ATOM 680 N N . GLN A 1 83 ? -10.531 6.231 12.570 1.00 91.88 83 GLN A N 1
ATOM 681 C CA . GLN A 1 83 ? -9.463 5.619 11.771 1.00 91.88 83 GLN A CA 1
ATOM 682 C C . GLN A 1 83 ? -9.480 6.113 10.321 1.00 91.88 83 GLN A C 1
ATOM 684 O O . GLN A 1 83 ? -8.417 6.318 9.741 1.00 91.88 83 GLN A O 1
ATOM 689 N N . ILE A 1 84 ? -10.666 6.324 9.745 1.00 91.38 84 ILE A N 1
ATOM 690 C CA . ILE A 1 84 ? -10.819 6.880 8.395 1.00 91.38 84 ILE A CA 1
ATOM 691 C C . ILE A 1 84 ? -10.282 8.314 8.346 1.00 91.38 84 ILE A C 1
ATOM 693 O O . ILE A 1 84 ? -9.498 8.638 7.453 1.00 91.38 84 ILE A O 1
ATOM 697 N N . ASP A 1 85 ? -10.650 9.153 9.315 1.00 90.50 85 ASP A N 1
ATOM 698 C CA . ASP A 1 85 ? -10.177 10.537 9.403 1.00 90.50 85 ASP A CA 1
ATOM 699 C C . ASP A 1 85 ? -8.659 10.603 9.597 1.00 90.50 85 ASP A C 1
ATOM 701 O O . ASP A 1 85 ? -7.970 11.391 8.944 1.00 90.50 85 ASP A O 1
ATOM 705 N N . ASP A 1 86 ? -8.112 9.742 10.454 1.00 91.00 86 ASP A N 1
ATOM 706 C CA . ASP A 1 86 ? -6.676 9.653 10.696 1.00 91.00 86 ASP A CA 1
ATOM 707 C C . ASP A 1 86 ? -5.906 9.169 9.457 1.00 91.00 86 ASP A C 1
ATOM 709 O O . ASP A 1 86 ? -4.900 9.780 9.089 1.00 91.00 86 ASP A O 1
ATOM 713 N N . LEU A 1 87 ? -6.410 8.152 8.749 1.00 90.12 87 LEU A N 1
ATOM 714 C CA . LEU A 1 87 ? -5.842 7.698 7.478 1.00 90.12 87 LEU A CA 1
ATOM 715 C C . LEU A 1 87 ? -5.877 8.815 6.426 1.00 90.12 87 LEU A C 1
ATOM 717 O O . LEU A 1 87 ? -4.870 9.088 5.768 1.00 90.12 87 LEU A O 1
ATOM 721 N N . ALA A 1 88 ? -7.009 9.506 6.284 1.00 88.19 88 ALA A N 1
ATOM 722 C CA . ALA A 1 88 ? -7.145 10.622 5.354 1.00 88.19 88 ALA A CA 1
ATOM 723 C C . ALA A 1 88 ? -6.152 11.749 5.678 1.00 88.19 88 ALA A C 1
ATOM 725 O O . ALA A 1 88 ? -5.501 12.289 4.777 1.00 88.19 88 ALA A O 1
ATOM 726 N N . ASN A 1 89 ? -5.988 12.078 6.960 1.00 86.56 89 ASN A N 1
ATOM 727 C CA . ASN A 1 89 ? -5.027 13.074 7.417 1.00 86.56 89 ASN A CA 1
ATOM 728 C C . ASN A 1 89 ? -3.583 12.629 7.181 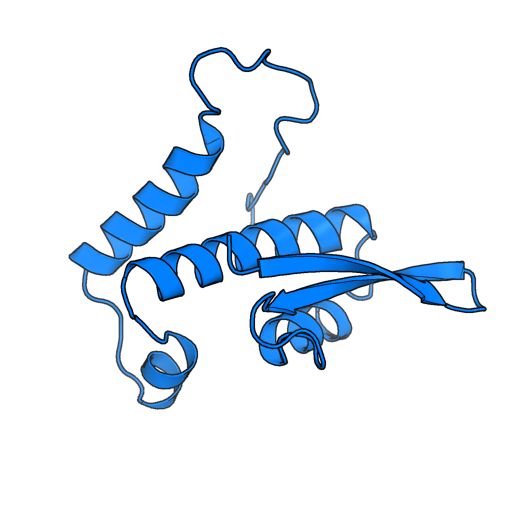1.00 86.56 89 ASN A C 1
ATOM 730 O O . ASN A 1 89 ? -2.783 13.437 6.714 1.00 86.56 89 ASN A O 1
ATOM 734 N N . HIS A 1 90 ? -3.250 11.358 7.407 1.00 86.06 90 HIS A N 1
ATOM 735 C CA . HIS A 1 90 ? -1.920 10.813 7.135 1.00 86.06 90 HIS A CA 1
ATOM 736 C C . HIS A 1 90 ? -1.557 10.912 5.645 1.00 86.06 90 HIS A C 1
ATOM 738 O O . HIS A 1 90 ? -0.494 11.423 5.276 1.00 86.06 90 HIS A O 1
ATOM 744 N N . LEU A 1 91 ? -2.484 10.515 4.767 1.00 83.56 91 LEU A N 1
ATOM 745 C CA . LEU A 1 91 ? -2.306 10.604 3.318 1.00 83.56 91 LEU A CA 1
ATOM 746 C C . LEU A 1 91 ? -2.202 12.060 2.824 1.00 83.56 91 LEU A C 1
ATOM 748 O O . LEU A 1 91 ? -1.499 12.323 1.843 1.00 83.56 91 LEU A O 1
ATOM 752 N N . ARG A 1 92 ? -2.868 13.014 3.494 1.00 78.31 92 ARG A N 1
ATOM 753 C CA . ARG A 1 92 ? -2.768 14.460 3.210 1.00 78.31 92 ARG A CA 1
ATOM 754 C C . ARG A 1 92 ? -1.482 15.086 3.745 1.00 78.31 92 ARG A C 1
ATOM 756 O O . ARG A 1 92 ? -0.855 15.846 3.015 1.00 78.31 92 ARG A O 1
ATOM 763 N N . ALA A 1 93 ? -1.074 14.780 4.974 1.00 67.81 93 ALA A N 1
ATOM 764 C CA . ALA A 1 93 ? 0.102 15.365 5.621 1.00 67.81 93 ALA A CA 1
ATOM 765 C C . ALA A 1 93 ? 1.382 15.089 4.821 1.00 67.81 93 ALA A C 1
ATOM 767 O O . ALA A 1 93 ? 2.207 15.975 4.618 1.00 67.81 93 ALA A O 1
ATOM 768 N N . SER A 1 94 ? 1.481 13.892 4.244 1.00 59.38 94 SER A N 1
ATOM 769 C CA . SER A 1 94 ? 2.560 13.516 3.330 1.00 59.38 94 SER A CA 1
ATOM 770 C C . SER A 1 94 ? 2.622 14.362 2.038 1.00 59.38 94 SER A C 1
ATOM 772 O O . SER A 1 94 ? 3.674 14.408 1.399 1.00 59.38 94 SER A O 1
ATOM 774 N N . LYS A 1 95 ? 1.544 15.059 1.638 1.00 56.22 95 LYS A N 1
ATOM 775 C CA . LYS A 1 95 ? 1.543 15.974 0.476 1.00 56.22 95 LYS A CA 1
ATOM 776 C C . LYS A 1 95 ? 2.183 17.336 0.769 1.00 56.22 95 LYS A C 1
ATOM 778 O O . LYS A 1 95 ? 2.567 18.028 -0.171 1.00 56.22 95 LYS A O 1
ATOM 783 N N . LEU A 1 96 ? 2.271 17.743 2.037 1.00 50.88 96 LEU A N 1
ATOM 784 C CA . LEU A 1 96 ? 2.660 19.108 2.410 1.00 50.88 96 LEU A CA 1
ATOM 785 C C . LEU A 1 96 ? 4.180 19.353 2.403 1.00 50.88 96 LEU A C 1
ATOM 787 O O . LEU A 1 96 ? 4.586 20.511 2.350 1.00 50.88 96 LEU A O 1
ATOM 791 N N . GLY A 1 97 ? 5.005 18.304 2.308 1.00 51.72 97 GLY A N 1
ATOM 792 C CA . GLY A 1 97 ? 6.470 18.419 2.326 1.00 51.72 97 GLY A CA 1
ATOM 793 C C . GLY A 1 97 ? 7.008 18.820 3.704 1.00 51.72 97 GLY A C 1
ATOM 794 O O . GLY A 1 97 ? 6.297 19.396 4.530 1.00 51.72 97 GLY A O 1
ATOM 795 N N . GLY A 1 98 ? 8.266 18.483 3.984 1.00 52.84 98 GLY A N 1
ATOM 796 C CA . GLY A 1 98 ? 8.925 18.921 5.217 1.00 52.84 98 GLY A CA 1
ATOM 797 C C . GLY A 1 98 ? 9.152 20.439 5.225 1.00 52.84 98 GLY A C 1
ATOM 798 O O . GLY A 1 98 ? 9.334 21.051 4.170 1.00 52.84 98 GLY A O 1
ATOM 799 N N . LYS A 1 99 ? 9.173 21.073 6.410 1.00 45.00 99 LYS A N 1
ATOM 800 C CA . LYS A 1 99 ? 9.599 22.482 6.541 1.00 45.00 99 LYS A CA 1
ATOM 801 C C . LYS A 1 99 ? 11.001 22.639 5.929 1.00 45.00 99 LYS A C 1
ATOM 803 O O . LYS A 1 99 ? 11.953 22.079 6.459 1.00 45.00 99 LYS A O 1
ATOM 808 N N . GLY A 1 100 ? 11.111 23.409 4.843 1.00 54.47 100 GLY A N 1
ATOM 809 C CA . GLY A 1 100 ? 12.378 23.697 4.155 1.00 54.47 100 GLY A CA 1
ATOM 810 C C . GLY A 1 100 ? 12.579 22.987 2.811 1.00 54.47 100 GLY A C 1
ATOM 811 O O . GLY A 1 100 ? 13.564 23.272 2.135 1.00 54.47 100 GLY A O 1
ATOM 812 N N . GLU A 1 101 ? 11.665 22.113 2.378 1.00 53.59 101 GLU A N 1
ATOM 813 C CA . GLU A 1 101 ? 11.752 21.521 1.038 1.00 53.59 101 GLU A CA 1
ATOM 814 C C . GLU A 1 101 ? 11.293 22.506 -0.048 1.00 53.59 101 GLU A C 1
ATOM 816 O O . GLU A 1 101 ? 10.176 23.034 -0.018 1.00 53.59 101 GLU A O 1
ATOM 821 N N . VAL A 1 102 ? 12.161 22.734 -1.040 1.00 49.41 102 VAL A N 1
ATOM 822 C CA . VAL A 1 102 ? 11.847 23.524 -2.237 1.00 49.41 102 VAL A CA 1
ATOM 823 C C . VAL A 1 102 ? 10.671 22.875 -2.963 1.00 49.41 102 VAL A C 1
ATOM 825 O O . VAL A 1 102 ? 10.663 21.670 -3.219 1.00 49.41 102 VAL A O 1
ATOM 828 N N . ILE A 1 103 ? 9.667 23.678 -3.320 1.00 51.72 103 ILE A N 1
ATOM 829 C CA . ILE A 1 103 ? 8.523 23.249 -4.128 1.00 51.72 103 ILE A CA 1
ATOM 830 C C . ILE A 1 103 ? 9.005 22.997 -5.564 1.00 51.72 103 ILE A C 1
ATOM 832 O O . ILE A 1 103 ? 8.860 23.837 -6.443 1.00 51.72 103 ILE A O 1
ATOM 836 N N . GLY A 1 104 ? 9.645 21.852 -5.790 1.00 46.69 104 GLY A N 1
ATOM 837 C CA . GLY A 1 104 ? 10.047 21.389 -7.112 1.00 46.69 104 GLY A CA 1
ATOM 838 C C . GLY A 1 104 ? 8.907 20.668 -7.828 1.00 46.69 104 GLY A C 1
ATOM 839 O O . GLY A 1 104 ? 8.031 20.066 -7.205 1.00 46.69 104 GLY A O 1
ATOM 840 N N . SER A 1 105 ? 8.969 20.658 -9.157 1.00 43.38 105 SER A N 1
ATOM 841 C CA . SER A 1 105 ? 8.007 19.992 -10.040 1.00 43.38 105 SER A CA 1
ATOM 842 C C . SER A 1 105 ? 7.810 18.470 -9.845 1.00 43.38 105 SER A C 1
ATOM 844 O O . SER A 1 105 ? 6.846 17.968 -10.423 1.00 43.38 105 SER A O 1
ATOM 846 N N . PRO A 1 106 ? 8.588 17.697 -9.046 1.00 45.78 106 PRO A N 1
ATOM 847 C CA . PRO A 1 106 ? 8.173 16.364 -8.642 1.00 45.78 106 PRO A CA 1
ATOM 848 C C . PRO A 1 106 ? 7.572 16.382 -7.229 1.00 45.78 106 PRO A C 1
ATOM 850 O O . PRO A 1 106 ? 7.728 15.424 -6.476 1.00 45.78 106 PRO A O 1
ATOM 853 N N . LYS A 1 107 ? 6.823 17.426 -6.844 1.00 46.09 107 LYS A N 1
ATOM 854 C CA . LYS A 1 107 ? 5.709 17.228 -5.909 1.00 46.09 107 LYS A CA 1
ATOM 855 C C . LYS A 1 107 ? 4.701 16.370 -6.644 1.00 46.09 107 LYS A C 1
ATOM 857 O O . LYS A 1 107 ? 3.803 16.897 -7.288 1.00 46.09 107 LYS A O 1
ATOM 862 N N . TYR A 1 108 ? 4.966 15.060 -6.631 1.00 44.47 108 TYR A N 1
ATOM 863 C CA . TYR A 1 108 ? 4.220 14.025 -7.321 1.00 44.47 108 TYR A CA 1
ATOM 864 C C . TYR A 1 108 ? 2.761 14.429 -7.345 1.00 44.47 108 TYR A C 1
ATOM 866 O O . TYR A 1 108 ? 2.093 14.420 -6.305 1.00 44.47 108 TYR A O 1
ATOM 874 N N . ASN A 1 109 ? 2.312 14.787 -8.545 1.00 42.62 109 ASN A N 1
ATOM 875 C CA . ASN A 1 109 ? 0.932 14.778 -8.973 1.00 42.62 109 ASN A CA 1
ATOM 876 C C . ASN A 1 109 ? 0.413 13.355 -8.746 1.00 42.62 109 ASN A C 1
ATOM 878 O O . ASN A 1 109 ? 0.204 12.573 -9.666 1.00 42.62 109 ASN A O 1
ATOM 882 N N . THR A 1 110 ? 0.249 12.989 -7.477 1.00 48.94 110 THR A N 1
ATOM 883 C CA . THR A 1 110 ? -0.477 11.816 -7.039 1.00 48.94 110 THR A CA 1
ATOM 884 C C . THR A 1 110 ? -1.926 12.243 -7.156 1.00 48.94 110 THR A C 1
ATOM 886 O O . THR A 1 110 ? -2.632 12.477 -6.171 1.00 48.94 110 THR A O 1
ATOM 889 N N . TYR A 1 111 ? -2.330 12.449 -8.406 1.00 48.06 111 TYR A N 1
ATOM 890 C CA . TYR A 1 111 ? -3.696 12.325 -8.828 1.00 48.06 111 TYR A CA 1
ATOM 891 C C . TYR A 1 111 ? -4.064 10.869 -8.526 1.00 48.06 111 TYR A C 1
ATOM 893 O O . TYR A 1 111 ? -4.069 10.011 -9.395 1.00 48.06 111 TYR A O 1
ATOM 901 N N . VAL A 1 112 ? -4.415 10.591 -7.269 1.00 46.72 112 VAL A N 1
ATOM 902 C CA . VAL A 1 112 ? -5.611 9.782 -7.046 1.00 46.72 112 VAL A CA 1
ATOM 903 C C . VAL A 1 112 ? -6.761 10.736 -7.365 1.00 46.72 112 VAL A C 1
ATOM 905 O O . VAL A 1 112 ? -7.415 11.269 -6.477 1.00 46.72 112 VAL A O 1
ATOM 908 N N . ALA A 1 113 ? -6.861 11.126 -8.633 1.00 36.78 113 ALA A N 1
ATOM 909 C CA . ALA A 1 113 ? -7.895 11.995 -9.136 1.00 36.78 113 ALA A CA 1
ATOM 910 C C . ALA A 1 113 ? -8.539 11.242 -10.285 1.00 36.78 113 ALA A C 1
ATOM 912 O O . ALA A 1 113 ? -7.879 10.926 -11.273 1.00 36.78 113 ALA A O 1
ATOM 913 N N . TYR A 1 114 ? -9.825 11.000 -10.062 1.00 32.06 114 TYR A N 1
ATOM 914 C CA . TYR A 1 114 ? -10.830 10.488 -10.975 1.00 32.06 114 TYR A CA 1
ATOM 915 C C . TYR A 1 114 ? -10.764 8.984 -11.268 1.00 32.06 114 TYR A C 1
ATOM 917 O O 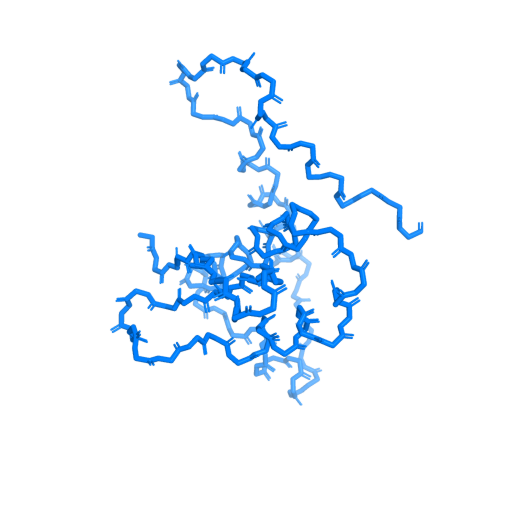. TYR A 1 114 ? -10.059 8.513 -12.156 1.00 32.06 114 TYR A O 1
ATOM 925 N N . ALA A 1 115 ? -11.551 8.247 -10.475 1.00 32.47 115 ALA A N 1
ATOM 926 C CA . ALA A 1 115 ? -12.553 7.369 -11.075 1.00 32.47 115 ALA A CA 1
ATOM 927 C C . ALA A 1 115 ? -13.612 8.226 -11.787 1.00 32.47 115 ALA A C 1
ATOM 929 O O . ALA A 1 115 ? -13.845 9.363 -11.306 1.00 32.47 115 ALA A O 1
#

pLDDT: mean 79.9, std 16.75, range [32.06, 94.0]

Foldseek 3Di:
DQKDKDWDADPVRDIAIFMPGNVCRPDTDDPLRCCCVPPVVVPDRVVNVLSNVLVVLVVVLCVVVVHDVVVCVVVVHDDDPVSVVVSVVSSVVVLPDDVPDDPDPPSPPSPCPDD

Sequence (115 aa):
MPYTIKTFMTRSGERFSQLYDTETPGLPLFYPTAFVARFLRSATHETQKVYLAVIKRICEWEFTKQVDLANCFHRSKFLTCAQIDDLANHLRASKLGGKGEVIGSPKYNTYVAYA

Radius of gyration: 15.43 Å; chains: 1; bounding box: 30×35×38 Å